Protein AF-A0AAT9HND0-F1 (afdb_monomer_lite)

Foldseek 3Di:
DDDDDDDDDDDDDDDDDDDDDDDDDDDDDDDDDDDPDDDDPPPDPDPPPPPPPPAAADDPVQKDWDWDDWDDDPNDTDIDIDIDRNDPDDHDYDDDDWDFDADPVRHGPDDTDDDDDDDD

InterPro domains:
  IPR025326 Domain of unknown function DUF4232 [PF14016] (58-118)

Structure (mmCIF, N/CA/C/O backbone):
data_AF-A0AA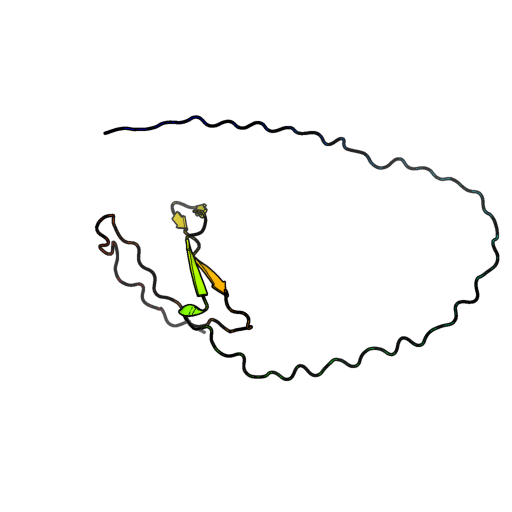T9HND0-F1
#
_entry.id   AF-A0AAT9HND0-F1
#
loop_
_atom_site.group_PDB
_atom_site.id
_atom_site.type_symbol
_atom_site.label_atom_id
_atom_site.label_alt_id
_atom_site.label_comp_id
_atom_site.label_asym_id
_atom_site.label_entity_id
_atom_site.label_seq_id
_atom_site.pdbx_PDB_ins_code
_atom_site.Cartn_x
_atom_site.Cartn_y
_atom_site.Cartn_z
_atom_site.occupancy
_atom_site.B_iso_or_equiv
_atom_site.auth_seq_id
_atom_site.auth_comp_id
_atom_site.auth_asym_id
_atom_site.auth_atom_id
_atom_site.pdbx_PDB_model_num
ATOM 1 N N . MET A 1 1 ? -9.724 -8.895 -31.270 1.00 40.53 1 MET A N 1
ATOM 2 C CA . MET A 1 1 ? -9.952 -7.440 -31.402 1.00 40.53 1 MET A CA 1
ATOM 3 C C . MET A 1 1 ? -11.432 -7.127 -31.230 1.00 40.53 1 MET A C 1
ATOM 5 O O . MET A 1 1 ? -12.218 -7.608 -32.029 1.00 40.53 1 MET A O 1
ATOM 9 N N . ALA A 1 2 ? -11.795 -6.328 -30.225 1.00 39.75 2 ALA A N 1
ATOM 10 C CA . ALA A 1 2 ? -13.035 -5.544 -30.179 1.00 39.75 2 ALA A CA 1
ATOM 11 C C . ALA A 1 2 ? -12.859 -4.453 -29.103 1.00 39.75 2 ALA A C 1
ATOM 13 O O . ALA A 1 2 ? -12.930 -4.734 -27.911 1.00 39.75 2 ALA A O 1
ATOM 14 N N . TYR A 1 3 ? -12.539 -3.226 -29.525 1.00 42.62 3 TYR A N 1
ATOM 15 C CA . TYR A 1 3 ? -12.389 -2.059 -28.649 1.00 42.62 3 TYR A CA 1
ATOM 16 C C . TYR A 1 3 ? -13.770 -1.413 -28.475 1.00 42.62 3 TYR A C 1
ATOM 18 O O . TYR A 1 3 ? -14.298 -0.786 -29.391 1.00 42.62 3 TYR A O 1
ATOM 26 N N . GLY A 1 4 ? -14.393 -1.625 -27.316 1.00 42.38 4 GLY A N 1
ATOM 27 C CA . GLY A 1 4 ? -15.699 -1.065 -26.972 1.00 42.38 4 GLY A CA 1
ATOM 28 C C . GLY A 1 4 ? -15.567 0.298 -26.301 1.00 42.38 4 GLY A C 1
ATOM 29 O O . GLY A 1 4 ? -15.692 0.405 -25.087 1.00 42.38 4 GLY A O 1
ATOM 30 N N . SER A 1 5 ? -15.316 1.341 -27.086 1.00 53.16 5 SER A N 1
ATOM 31 C CA . SER A 1 5 ? -15.260 2.731 -26.623 1.00 53.16 5 SER A CA 1
ATOM 32 C C . SER A 1 5 ? -16.672 3.241 -26.310 1.00 53.16 5 SER A C 1
ATOM 34 O O . SER A 1 5 ? -17.460 3.475 -27.231 1.00 53.16 5 SER A O 1
ATOM 36 N N . ARG A 1 6 ? -17.019 3.451 -25.033 1.00 55.59 6 ARG A N 1
ATOM 37 C CA . ARG A 1 6 ? -18.245 4.177 -24.654 1.00 55.59 6 ARG A CA 1
ATOM 38 C C . ARG A 1 6 ? -17.916 5.407 -23.814 1.00 55.59 6 ARG A C 1
ATOM 40 O O . ARG A 1 6 ? -17.021 5.406 -22.980 1.00 55.59 6 ARG A O 1
ATOM 47 N N . ARG A 1 7 ? -18.590 6.483 -24.207 1.00 52.09 7 ARG A N 1
ATOM 48 C CA . ARG A 1 7 ? -18.189 7.886 -24.125 1.00 52.09 7 ARG A CA 1
ATOM 49 C C . ARG A 1 7 ? -18.315 8.454 -22.711 1.00 52.09 7 ARG A C 1
ATOM 51 O O . ARG A 1 7 ? -19.247 8.132 -21.984 1.00 52.09 7 ARG A O 1
ATOM 58 N N . VAL A 1 8 ? -17.379 9.345 -22.396 1.00 45.44 8 VAL A N 1
ATOM 59 C CA . VAL A 1 8 ? -17.370 10.249 -21.242 1.00 45.44 8 VAL A CA 1
ATOM 60 C C . VAL A 1 8 ? -18.590 11.170 -21.312 1.00 45.44 8 VAL A C 1
ATOM 62 O O . VAL A 1 8 ? -18.803 11.830 -22.326 1.00 45.44 8 VAL A O 1
ATOM 65 N N . GLY A 1 9 ? -19.372 11.228 -20.235 1.00 46.03 9 GLY A N 1
ATOM 66 C CA . GLY A 1 9 ? -20.376 12.263 -20.002 1.00 46.03 9 GLY A CA 1
ATOM 67 C C . GLY A 1 9 ? -20.064 12.944 -18.676 1.00 46.03 9 GLY A C 1
ATOM 68 O O . GLY A 1 9 ? -20.208 12.327 -17.627 1.00 46.03 9 GLY A O 1
ATOM 69 N N . ALA A 1 10 ? -19.588 14.186 -18.727 1.00 48.38 10 ALA A N 1
ATOM 70 C CA . ALA A 1 10 ? -19.357 15.0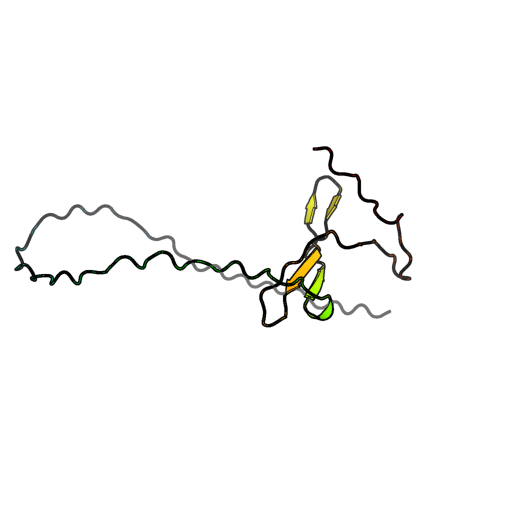22 -17.556 1.00 48.38 10 ALA A CA 1
ATOM 71 C C . ALA A 1 10 ? -20.369 16.170 -17.581 1.00 48.38 10 ALA A C 1
ATOM 73 O O . ALA A 1 10 ? -20.238 17.106 -18.365 1.00 48.38 10 ALA A O 1
ATOM 74 N N . THR A 1 11 ? -21.392 16.087 -16.738 1.00 49.16 11 THR A N 1
ATOM 75 C CA . THR A 1 11 ? -22.276 17.212 -16.418 1.00 49.16 11 THR A CA 1
ATOM 76 C C . THR A 1 11 ? -21.864 17.755 -15.059 1.00 49.16 11 THR A C 1
ATOM 78 O O . THR A 1 11 ? -22.087 17.106 -14.040 1.00 49.16 11 THR A O 1
ATOM 81 N N . VAL A 1 12 ? -21.239 18.931 -15.050 1.00 50.78 12 VAL A N 1
ATOM 82 C CA . VAL A 1 12 ? -20.931 19.687 -13.833 1.00 50.78 12 VAL A CA 1
ATOM 83 C C . VAL A 1 12 ? -21.937 20.830 -13.740 1.00 50.78 12 VAL A C 1
ATOM 85 O O . VAL A 1 12 ? -21.979 21.691 -14.614 1.00 50.78 12 VAL A O 1
ATOM 88 N N . VAL A 1 13 ? -22.760 20.821 -12.693 1.00 54.50 13 VAL A N 1
ATOM 89 C CA . VAL A 1 13 ? -23.657 21.925 -12.332 1.00 54.50 13 VAL A CA 1
ATOM 90 C C . VAL A 1 13 ? -23.018 22.645 -11.149 1.00 54.50 13 VAL A C 1
ATOM 92 O O . VAL A 1 13 ? -22.917 22.077 -10.066 1.00 54.50 13 VAL A O 1
ATOM 95 N N . PHE A 1 14 ? -22.569 23.882 -11.355 1.00 45.38 14 PHE A N 1
ATOM 96 C CA . PHE A 1 14 ? -22.171 24.779 -10.271 1.00 45.38 14 PHE A CA 1
ATOM 97 C C . PHE A 1 14 ? -23.349 25.701 -9.940 1.00 45.38 14 PHE A C 1
ATOM 99 O O . PHE A 1 14 ? -23.669 26.603 -10.710 1.00 45.38 14 PHE A O 1
ATOM 106 N N . LEU A 1 15 ? -23.983 25.478 -8.787 1.00 57.47 15 LEU A N 1
ATOM 107 C CA . LEU A 1 15 ? -24.866 26.444 -8.134 1.00 57.47 15 LEU A CA 1
ATOM 108 C C . LEU A 1 15 ? -24.299 26.729 -6.740 1.00 57.47 15 LEU A C 1
ATOM 110 O O . LEU A 1 15 ? -24.273 25.846 -5.889 1.00 57.47 15 LEU A O 1
ATOM 114 N N . GLY A 1 16 ? -23.848 27.959 -6.508 1.00 46.66 16 GLY A N 1
ATOM 115 C CA . GLY A 1 16 ? -23.378 28.398 -5.198 1.00 46.66 16 GLY A CA 1
ATOM 116 C C . GLY A 1 16 ? -23.130 29.899 -5.184 1.00 46.66 16 GLY A C 1
ATOM 117 O O . GLY A 1 16 ? -22.067 30.356 -5.590 1.00 46.66 16 GLY A O 1
ATOM 118 N N . ALA A 1 17 ? -24.140 30.657 -4.756 1.00 56.00 17 ALA A N 1
ATOM 119 C CA . ALA A 1 17 ? -24.063 32.096 -4.544 1.00 56.00 17 ALA A CA 1
ATOM 120 C C . ALA A 1 17 ? -23.205 32.409 -3.306 1.00 56.00 17 ALA A C 1
ATOM 122 O O . ALA A 1 17 ? -23.403 31.824 -2.242 1.00 56.00 17 ALA A O 1
ATOM 123 N N . LEU A 1 18 ? -22.266 33.345 -3.447 1.00 49.62 18 LEU A N 1
ATOM 124 C CA . LEU A 1 18 ? -21.505 33.921 -2.340 1.00 49.62 18 LEU A CA 1
ATOM 125 C C . LEU A 1 18 ? -22.389 34.956 -1.628 1.00 49.62 18 LEU A C 1
ATOM 127 O O . LEU A 1 18 ? -22.813 35.934 -2.241 1.00 49.62 18 LEU A O 1
ATOM 131 N N . VAL A 1 19 ? -22.661 34.743 -0.341 1.00 66.56 19 VAL A N 1
ATOM 132 C CA . VAL A 1 19 ? -23.305 35.718 0.551 1.00 66.56 19 VAL A CA 1
ATOM 133 C C . VAL A 1 19 ? -22.516 35.802 1.857 1.00 66.56 19 VAL A C 1
ATOM 135 O O . VAL A 1 19 ? -22.022 34.775 2.321 1.00 66.56 19 VAL A O 1
ATOM 138 N N . SER A 1 20 ? -22.461 37.013 2.432 1.00 46.44 20 SER A N 1
ATOM 139 C CA . SER A 1 20 ? -21.989 37.411 3.781 1.00 46.44 20 SER A CA 1
ATOM 140 C C . SER A 1 20 ? -20.784 38.370 3.719 1.00 46.44 20 SER A C 1
ATOM 142 O O . SER A 1 20 ? -19.849 38.114 2.972 1.00 46.44 20 SER A O 1
ATOM 144 N N . CYS A 1 21 ? -20.717 39.501 4.432 1.00 49.59 21 CYS A N 1
ATOM 145 C CA . CYS A 1 21 ? -21.565 40.087 5.477 1.00 49.59 21 CYS A CA 1
ATOM 146 C C . CYS A 1 21 ? -21.608 41.622 5.327 1.00 49.59 21 CYS A C 1
ATOM 148 O O . CYS A 1 21 ? -20.599 42.261 5.037 1.00 49.59 21 CYS A O 1
ATOM 150 N N . GLY A 1 22 ? -22.787 42.215 5.538 1.00 43.31 22 GLY A N 1
ATOM 151 C CA . GLY A 1 22 ? -22.961 43.659 5.684 1.00 43.31 22 GLY A CA 1
ATOM 152 C C . GLY A 1 22 ? -22.847 44.074 7.151 1.00 43.31 22 GLY A C 1
ATOM 153 O O . GLY A 1 22 ? -23.419 43.430 8.029 1.00 43.31 22 GLY A O 1
ATOM 154 N N . THR A 1 23 ? -22.106 45.149 7.409 1.00 55.44 23 THR A N 1
ATOM 155 C CA . THR A 1 23 ? -22.001 45.830 8.704 1.00 55.44 23 THR A CA 1
ATOM 156 C C . THR A 1 23 ? -23.311 46.536 9.049 1.00 55.44 23 THR A C 1
ATOM 158 O O . THR A 1 23 ? -23.716 47.457 8.342 1.00 55.44 23 THR A O 1
ATOM 161 N N . GLY A 1 24 ? -23.945 46.141 10.151 1.00 45.69 24 GLY A N 1
ATOM 162 C CA . GLY A 1 24 ? -25.107 46.824 10.715 1.00 45.69 24 GLY A CA 1
ATOM 163 C C . GLY A 1 24 ? -24.909 47.071 12.204 1.00 45.69 24 GLY A C 1
ATOM 164 O O . GLY A 1 24 ? -25.150 46.184 13.016 1.00 45.69 24 GLY A O 1
ATOM 165 N N . SER A 1 25 ? -24.457 48.274 12.554 1.00 53.25 25 SER A N 1
ATOM 166 C CA . SER A 1 25 ? -24.486 48.790 13.923 1.00 53.25 25 SER A CA 1
ATOM 167 C C . SER A 1 25 ? -25.925 49.174 14.267 1.00 53.25 25 SER A C 1
ATOM 169 O O . SER A 1 25 ? -26.476 50.088 13.657 1.00 53.25 25 SER A O 1
ATOM 171 N N . GLY A 1 26 ? -26.532 48.483 15.232 1.00 43.19 26 GLY A N 1
ATOM 172 C CA . GLY A 1 26 ? -27.872 48.777 15.737 1.00 43.19 26 GLY A CA 1
ATOM 173 C C . GLY A 1 26 ? -27.887 48.764 17.261 1.00 43.19 26 GLY A C 1
ATOM 174 O O . GLY A 1 26 ? -27.798 47.710 17.882 1.00 43.19 26 GLY A O 1
ATOM 175 N N . THR A 1 27 ? -27.984 49.954 17.847 1.00 43.81 27 THR A N 1
ATOM 176 C CA . THR A 1 27 ? -28.218 50.204 19.274 1.00 43.81 27 THR A CA 1
ATOM 177 C C . THR A 1 27 ? -29.719 50.182 19.554 1.00 43.81 27 THR A C 1
ATOM 179 O O . THR A 1 27 ? -30.444 50.909 18.885 1.00 43.81 27 THR A O 1
ATOM 182 N N . ALA A 1 28 ? -30.167 49.424 20.559 1.00 43.16 28 ALA A N 1
ATOM 183 C CA . ALA A 1 28 ? -31.216 49.784 21.531 1.00 43.16 28 ALA A CA 1
ATOM 184 C C . ALA A 1 28 ? -31.631 48.534 22.321 1.00 43.16 28 ALA A C 1
ATOM 186 O O . ALA A 1 28 ? -31.846 47.467 21.754 1.00 43.16 28 ALA A O 1
ATOM 187 N N . GLY A 1 29 ? -31.679 48.678 23.644 1.00 40.91 29 GLY A N 1
ATOM 188 C CA . GLY A 1 29 ? -31.775 47.567 24.579 1.00 40.91 29 GLY A CA 1
ATOM 189 C C . GLY A 1 29 ? -33.179 47.094 24.933 1.00 40.91 29 GLY A C 1
ATOM 190 O O . GLY A 1 29 ? -34.187 47.627 24.486 1.00 40.91 29 GLY A O 1
ATOM 191 N N . ALA A 1 30 ? -33.198 46.099 25.813 1.00 48.19 30 ALA A N 1
ATOM 192 C CA . ALA A 1 30 ? -34.307 45.770 26.693 1.00 48.19 30 ALA A CA 1
ATOM 193 C C . ALA A 1 30 ? -33.752 44.919 27.843 1.00 48.19 30 ALA A C 1
ATOM 195 O O . ALA A 1 30 ? -33.142 43.874 27.619 1.00 48.19 30 ALA A O 1
ATOM 196 N N . THR A 1 31 ? -33.931 45.391 29.073 1.00 48.47 31 THR A N 1
ATOM 197 C CA . THR A 1 31 ? -33.637 44.655 30.305 1.00 48.47 31 THR A CA 1
ATOM 198 C C . THR A 1 31 ? -34.633 43.500 30.431 1.00 48.47 31 THR A C 1
ATOM 200 O O . THR A 1 31 ? -35.836 43.740 30.506 1.00 48.47 31 THR A O 1
ATOM 203 N N . ALA A 1 32 ? -34.145 42.259 30.452 1.00 54.41 32 ALA A N 1
ATOM 204 C CA . ALA A 1 32 ? -34.938 41.058 30.718 1.00 54.41 32 ALA A CA 1
ATOM 205 C C . ALA A 1 32 ? -34.440 40.389 32.015 1.00 54.41 32 ALA A C 1
ATOM 207 O O . ALA A 1 32 ? -33.236 40.429 32.279 1.00 54.41 32 A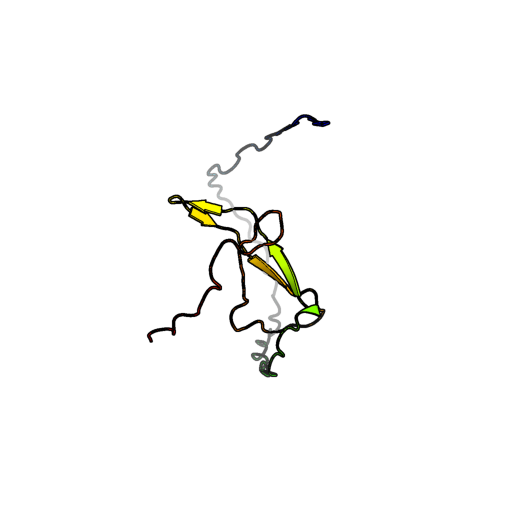LA A O 1
ATOM 208 N N . PRO A 1 33 ? -35.333 39.819 32.846 1.00 48.06 33 PRO A N 1
ATOM 209 C CA . PRO A 1 33 ? -34.975 39.299 34.161 1.00 48.06 33 PRO A CA 1
ATOM 210 C C . PRO A 1 33 ? -34.092 38.049 34.070 1.00 48.06 33 PRO A C 1
ATOM 212 O O . PRO A 1 33 ? -34.262 37.190 33.206 1.00 48.06 33 PRO A O 1
ATOM 215 N N . GLU A 1 34 ? -33.141 37.985 34.996 1.00 49.97 34 GLU A N 1
ATOM 216 C CA . GLU A 1 34 ? -32.065 37.006 35.094 1.00 49.97 34 GLU A CA 1
ATOM 217 C C . GLU A 1 34 ? -32.605 35.608 35.474 1.00 49.97 34 GLU A C 1
ATOM 219 O O . GLU A 1 34 ? -33.256 35.459 36.513 1.00 49.97 34 GLU A O 1
ATOM 224 N N . PRO A 1 35 ? -32.365 34.551 34.675 1.00 51.06 35 PRO A N 1
ATOM 225 C CA . PRO A 1 35 ? -32.669 33.192 35.095 1.00 51.06 35 PRO A CA 1
ATOM 226 C C . PRO A 1 35 ? -31.606 32.725 36.097 1.00 51.06 35 PRO A C 1
ATOM 228 O O . PRO A 1 35 ? -30.421 32.659 35.776 1.00 51.06 35 PRO A O 1
ATOM 231 N N . SER A 1 36 ? -32.024 32.355 37.312 1.00 52.00 36 SER A N 1
ATOM 232 C CA . SER A 1 36 ? -31.153 31.673 38.276 1.00 52.00 36 SER A CA 1
ATOM 233 C C . SER A 1 36 ? -30.690 30.329 37.706 1.00 52.00 36 SER A C 1
ATOM 235 O O . SER A 1 36 ? -31.413 29.330 37.750 1.00 52.00 36 SER A O 1
ATOM 237 N N . ALA A 1 37 ? -29.476 30.301 37.160 1.00 56.44 37 ALA A N 1
ATOM 238 C CA . ALA A 1 37 ? -28.807 29.077 36.757 1.00 56.44 37 ALA A CA 1
ATOM 239 C C . ALA A 1 37 ? -28.420 28.291 38.017 1.00 56.44 37 ALA A C 1
ATOM 241 O O . ALA A 1 37 ? -27.576 28.719 38.801 1.00 56.44 37 ALA A O 1
ATOM 242 N N . ARG A 1 38 ? -29.040 27.125 38.229 1.00 57.16 38 ARG A N 1
ATOM 243 C CA . ARG A 1 38 ? -28.502 26.142 39.174 1.00 57.16 38 ARG A CA 1
ATOM 244 C C . ARG A 1 38 ? -27.219 25.593 38.571 1.00 57.16 38 ARG A C 1
ATOM 246 O O . ARG A 1 38 ? -27.265 24.900 37.557 1.00 57.16 38 ARG A O 1
ATOM 253 N N . THR A 1 39 ? -26.093 25.896 39.198 1.00 49.25 39 THR A N 1
ATOM 254 C CA . THR A 1 39 ? -24.808 25.274 38.898 1.00 49.25 39 THR A CA 1
ATOM 255 C C . THR A 1 39 ? -24.916 23.790 39.240 1.00 49.25 39 THR A C 1
ATOM 257 O O . THR A 1 39 ? -24.863 23.406 40.406 1.00 49.25 39 THR A O 1
ATOM 260 N N . ALA A 1 40 ? -25.143 22.946 38.235 1.00 62.41 40 ALA A N 1
ATOM 261 C CA . ALA A 1 40 ? -24.828 21.535 38.371 1.00 62.41 40 ALA A CA 1
ATOM 262 C C . ALA A 1 40 ? -23.302 21.445 38.432 1.00 62.41 40 ALA A C 1
ATOM 264 O O . ALA A 1 40 ? -22.621 21.890 37.507 1.00 62.41 40 ALA A O 1
ATOM 265 N N . ASP A 1 41 ? -22.783 20.927 39.543 1.00 53.72 41 ASP A N 1
ATOM 266 C CA . ASP A 1 41 ? -21.377 20.579 39.693 1.00 53.72 41 ASP A CA 1
ATOM 267 C C . ASP A 1 41 ? -21.063 19.482 38.669 1.00 53.72 41 ASP A C 1
ATOM 269 O O . ASP A 1 41 ? -21.320 18.295 38.874 1.00 53.72 41 ASP A O 1
ATOM 273 N N . ALA A 1 42 ? -20.613 19.901 37.488 1.00 61.53 42 ALA A N 1
ATOM 274 C CA . ALA A 1 42 ? -20.060 19.011 36.489 1.00 61.53 42 ALA A CA 1
ATOM 275 C C . ALA A 1 42 ? -18.680 18.602 36.998 1.00 61.53 42 ALA A C 1
ATOM 277 O O . ALA A 1 42 ? -17.666 19.188 36.622 1.00 61.53 42 ALA A O 1
ATOM 278 N N . GLY A 1 43 ? -18.662 17.624 37.906 1.00 59.22 43 GLY A N 1
ATOM 279 C CA . GLY A 1 43 ? -17.433 17.000 38.356 1.00 59.22 43 GLY A CA 1
ATOM 280 C C . GLY A 1 43 ? -16.614 16.596 37.135 1.00 59.22 43 GLY A C 1
ATOM 281 O O . GLY A 1 43 ? -17.082 15.836 36.285 1.00 59.22 43 GLY A O 1
ATOM 282 N N . THR A 1 44 ? -15.410 17.152 37.022 1.00 70.56 44 THR A N 1
ATOM 283 C CA . THR A 1 44 ? -14.454 16.800 35.974 1.00 70.56 44 THR A CA 1
ATOM 284 C C . THR A 1 44 ? -14.308 15.278 35.952 1.00 70.56 44 THR A C 1
ATOM 286 O O . THR A 1 44 ? -13.907 14.712 36.974 1.00 70.56 44 THR A O 1
ATOM 289 N N . PRO A 1 45 ? -14.617 14.588 34.835 1.00 65.44 45 PRO A N 1
ATOM 290 C CA . PRO A 1 45 ? -14.359 13.163 34.737 1.00 65.44 45 PRO A CA 1
ATOM 291 C C . PRO A 1 45 ? -12.873 12.950 35.008 1.00 65.44 45 PRO A C 1
ATOM 293 O O . PRO A 1 45 ? -12.025 13.520 34.317 1.00 65.44 45 PRO A O 1
ATOM 296 N N . ALA A 1 46 ? -12.552 12.170 36.040 1.00 71.75 46 ALA A N 1
ATOM 297 C CA . ALA A 1 46 ? -11.178 11.759 36.269 1.00 71.75 46 ALA A CA 1
ATOM 298 C C . ALA A 1 46 ? -10.654 11.127 34.969 1.00 71.75 46 ALA A C 1
ATOM 300 O O . ALA A 1 46 ? -11.398 10.371 34.331 1.00 71.75 46 ALA A O 1
ATOM 301 N N . PRO A 1 47 ? -9.412 11.423 34.543 1.00 65.94 47 PRO A N 1
ATOM 302 C CA . PRO A 1 47 ? -8.858 10.806 33.352 1.00 65.94 47 PRO A CA 1
ATOM 303 C C . PRO A 1 47 ? -8.914 9.291 33.540 1.00 65.94 47 PRO A C 1
ATOM 305 O O . PRO A 1 47 ? -8.276 8.735 34.438 1.00 65.94 47 PRO A O 1
ATOM 308 N N . GLY A 1 48 ? -9.734 8.632 32.719 1.00 68.56 48 GLY A N 1
ATOM 309 C CA . GLY A 1 48 ? -9.820 7.184 32.704 1.00 68.56 48 GLY A CA 1
ATOM 310 C C . GLY A 1 48 ? -8.422 6.639 32.459 1.00 68.56 48 GLY A C 1
ATOM 311 O O . GLY A 1 48 ? -7.783 6.978 31.462 1.00 68.56 48 GLY A O 1
ATOM 312 N N . ARG A 1 49 ? -7.916 5.830 33.392 1.00 65.56 49 ARG A N 1
ATOM 313 C CA . ARG A 1 49 ? -6.648 5.130 33.210 1.00 65.56 49 ARG A CA 1
ATOM 314 C C . ARG A 1 49 ? -6.820 4.204 32.010 1.00 65.56 49 ARG A C 1
ATOM 316 O O . ARG A 1 49 ? -7.466 3.167 32.128 1.00 65.56 49 ARG A O 1
ATOM 323 N N . LEU A 1 50 ? -6.255 4.585 30.864 1.00 65.44 50 LEU A N 1
ATOM 324 C CA . LEU A 1 50 ? -6.114 3.690 29.724 1.00 65.44 50 LEU A CA 1
ATOM 325 C C . LEU A 1 50 ? -5.204 2.552 30.180 1.00 65.44 50 LEU A C 1
ATOM 327 O O . LEU A 1 50 ? -3.999 2.726 30.354 1.00 65.44 50 LEU A O 1
ATOM 331 N N . THR A 1 51 ? -5.791 1.397 30.464 1.00 60.97 51 THR A N 1
ATOM 332 C CA . THR A 1 51 ? -5.022 0.169 30.601 1.00 60.97 51 THR A CA 1
ATOM 333 C C . THR A 1 51 ? -4.480 -0.150 29.216 1.00 60.97 51 THR A C 1
ATOM 335 O O . THR A 1 51 ? -5.247 -0.570 28.347 1.00 60.97 51 THR A O 1
ATOM 338 N N . ASP A 1 52 ? -3.187 0.093 29.004 1.00 62.25 52 ASP A N 1
ATOM 339 C CA . ASP A 1 52 ? -2.462 -0.308 27.798 1.00 62.25 52 ASP A CA 1
ATOM 340 C C . ASP A 1 52 ? -2.372 -1.838 27.782 1.00 62.25 52 ASP A C 1
ATOM 342 O O . ASP A 1 52 ? -1.390 -2.455 28.189 1.00 62.25 52 ASP A O 1
ATOM 346 N N . SER A 1 53 ? -3.484 -2.480 27.429 1.00 66.38 53 SER A N 1
ATOM 347 C CA . SER A 1 53 ? -3.463 -3.891 27.083 1.00 66.38 53 SER A CA 1
ATOM 348 C C . SER A 1 53 ? -2.683 -3.994 25.778 1.00 66.38 53 SER A C 1
ATOM 350 O O . SER A 1 53 ? -3.055 -3.307 24.823 1.00 66.38 53 SER A O 1
ATOM 352 N N . PRO A 1 54 ? -1.626 -4.823 25.705 1.00 73.06 54 PRO A N 1
ATOM 353 C CA . PRO A 1 54 ? -0.793 -4.907 24.517 1.00 73.06 54 PRO A CA 1
ATOM 354 C C . PRO A 1 54 ? -1.667 -5.238 23.306 1.00 73.06 54 PRO A C 1
ATOM 356 O O . PRO A 1 54 ? -2.245 -6.324 23.204 1.00 73.06 54 PRO A O 1
ATOM 359 N N . VAL A 1 55 ? -1.791 -4.272 22.393 1.00 85.50 55 VAL A N 1
ATOM 360 C CA . VAL A 1 55 ? -2.602 -4.421 21.187 1.00 85.50 55 VAL A CA 1
ATOM 361 C C . VAL A 1 55 ? -1.960 -5.498 20.317 1.00 85.50 55 VAL A C 1
ATOM 363 O O . VAL A 1 55 ? -0.812 -5.383 19.887 1.00 85.50 55 VAL A O 1
ATOM 366 N N . SER A 1 56 ? -2.705 -6.575 20.064 1.00 92.50 56 SER A N 1
ATOM 367 C CA . SER A 1 56 ? -2.231 -7.681 19.229 1.00 92.50 56 SER A CA 1
ATOM 368 C C . SER A 1 56 ? -1.880 -7.212 17.811 1.00 92.50 56 SER A C 1
ATOM 370 O O . SER A 1 56 ? -2.482 -6.274 17.284 1.00 92.50 56 SER A O 1
ATOM 372 N N . ARG A 1 57 ? -0.941 -7.899 17.152 1.00 94.19 57 ARG A N 1
ATOM 373 C CA . ARG A 1 57 ? -0.624 -7.610 15.748 1.00 94.19 57 ARG A CA 1
ATOM 374 C C . ARG A 1 57 ? -1.797 -7.947 14.823 1.00 94.19 57 ARG A C 1
ATOM 376 O O . ARG A 1 57 ? -2.505 -8.927 15.065 1.00 94.19 57 ARG A O 1
ATOM 383 N N . CYS A 1 58 ? -1.940 -7.201 13.734 1.00 95.31 58 CYS A N 1
ATOM 384 C CA . CYS A 1 58 ? -2.858 -7.571 12.661 1.00 95.31 58 CYS A CA 1
ATOM 385 C C . CYS A 1 58 ? -2.363 -8.847 11.965 1.00 95.31 58 CYS A C 1
ATOM 387 O O . CYS A 1 58 ? -1.177 -8.970 11.635 1.00 95.31 58 CYS A O 1
ATOM 389 N N . ARG A 1 59 ? -3.257 -9.811 11.740 1.00 93.31 59 ARG A N 1
ATOM 390 C CA . ARG A 1 59 ? -2.995 -10.962 10.862 1.00 93.31 59 ARG A CA 1
ATOM 391 C C . ARG A 1 59 ? -3.287 -10.581 9.413 1.00 93.31 59 ARG A C 1
ATOM 393 O O . ARG A 1 59 ? -4.120 -9.726 9.151 1.00 93.31 59 ARG A O 1
ATOM 400 N N . THR A 1 60 ? -2.665 -11.265 8.454 1.00 93.62 60 THR A N 1
ATOM 401 C CA . THR A 1 60 ? -2.906 -10.997 7.025 1.00 93.62 60 THR A CA 1
ATOM 402 C C . THR A 1 60 ? -4.378 -11.162 6.640 1.00 93.62 60 THR A C 1
ATOM 404 O O . THR A 1 60 ? -4.886 -10.372 5.863 1.00 93.62 60 THR A O 1
ATOM 407 N N . ALA A 1 61 ? -5.087 -12.129 7.234 1.00 95.56 61 ALA A N 1
ATOM 408 C CA . ALA A 1 61 ? -6.521 -12.338 7.000 1.00 95.56 61 ALA A CA 1
ATOM 409 C C . ALA A 1 61 ? -7.421 -11.214 7.558 1.00 95.56 61 ALA A C 1
ATOM 411 O O . ALA A 1 61 ? -8.601 -11.157 7.239 1.00 95.56 61 ALA A O 1
ATOM 412 N N . GLU A 1 62 ? -6.876 -10.338 8.403 1.00 96.81 62 GLU A N 1
ATOM 413 C CA . GLU A 1 62 ? -7.570 -9.187 8.996 1.00 96.81 62 GLU A CA 1
ATOM 414 C C . GLU A 1 62 ? -7.314 -7.899 8.199 1.00 96.81 62 GLU A C 1
ATOM 416 O O . GLU A 1 62 ? -7.834 -6.840 8.550 1.00 96.81 62 GLU A O 1
ATOM 421 N N . LEU A 1 63 ? -6.502 -7.981 7.140 1.00 96.62 63 LEU A N 1
ATOM 422 C CA . LEU A 1 63 ? -6.106 -6.859 6.304 1.00 96.62 63 LEU A CA 1
ATOM 423 C C . LEU A 1 63 ? -6.515 -7.104 4.855 1.00 96.62 63 LEU A C 1
ATOM 425 O O . LEU A 1 63 ? -6.263 -8.168 4.292 1.00 96.62 63 LEU A O 1
ATOM 429 N N . THR A 1 64 ? -7.056 -6.076 4.215 1.00 96.94 64 THR A N 1
ATOM 430 C CA . THR A 1 64 ? -7.127 -6.016 2.751 1.00 96.94 64 THR A CA 1
ATOM 431 C C . THR A 1 64 ? -6.047 -5.083 2.226 1.00 96.94 64 THR A C 1
ATOM 433 O O . THR A 1 64 ? -5.790 -4.036 2.824 1.00 96.94 64 THR A O 1
ATOM 436 N N . ALA A 1 65 ? -5.436 -5.447 1.099 1.00 95.19 65 ALA A N 1
ATOM 437 C CA . ALA A 1 65 ? -4.446 -4.630 0.410 1.00 95.19 65 ALA A CA 1
ATOM 438 C C . ALA A 1 65 ? -4.990 -4.161 -0.941 1.00 95.19 65 ALA A C 1
ATOM 440 O O . ALA A 1 65 ? -5.557 -4.951 -1.695 1.00 95.19 65 ALA A O 1
ATOM 441 N N . ALA A 1 66 ? -4.790 -2.885 -1.251 1.00 95.62 66 ALA A N 1
ATOM 442 C CA . ALA A 1 66 ? -5.131 -2.302 -2.540 1.00 95.62 66 ALA A CA 1
ATOM 443 C C . ALA A 1 66 ? -4.016 -1.371 -3.022 1.00 95.62 66 ALA A C 1
ATOM 445 O O . ALA A 1 66 ? -3.289 -0.778 -2.223 1.00 95.62 66 ALA A O 1
ATOM 446 N N . VAL A 1 67 ? -3.907 -1.218 -4.341 1.00 94.06 67 VAL A N 1
ATOM 447 C CA . VAL A 1 67 ? -3.062 -0.187 -4.946 1.00 94.06 67 VAL A CA 1
ATOM 448 C C . VAL A 1 67 ? -3.904 1.072 -5.131 1.00 94.06 67 VAL A C 1
ATOM 450 O O . VAL A 1 67 ? -4.966 1.038 -5.752 1.00 94.06 67 VAL A O 1
ATOM 453 N N . GLY A 1 68 ? -3.449 2.173 -4.542 1.00 93.88 68 GLY A N 1
ATOM 454 C CA . GLY A 1 68 ? -4.090 3.477 -4.632 1.00 93.88 68 GLY A CA 1
ATOM 455 C C . GLY A 1 68 ? -3.942 4.117 -6.011 1.00 93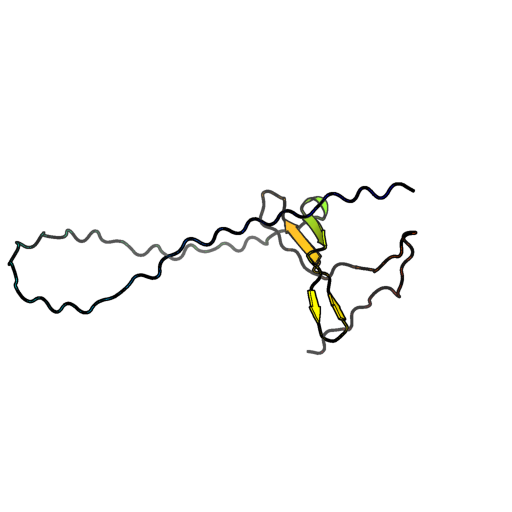.88 68 GLY A C 1
ATOM 456 O O . GLY A 1 68 ? -3.311 3.579 -6.923 1.00 93.88 68 GLY A O 1
ATOM 457 N N . ARG A 1 69 ? -4.522 5.311 -6.164 1.00 94.00 69 ARG A N 1
ATOM 458 C CA . ARG A 1 69 ? -4.348 6.099 -7.390 1.00 94.00 69 ARG A CA 1
ATOM 459 C C . ARG A 1 69 ? -2.872 6.447 -7.563 1.00 94.00 69 ARG A C 1
ATOM 461 O O . ARG A 1 69 ? -2.209 6.795 -6.592 1.00 94.00 69 ARG A O 1
ATOM 468 N N . MET A 1 70 ? -2.393 6.363 -8.799 1.00 91.19 70 MET A N 1
ATOM 469 C CA . MET A 1 70 ? -1.044 6.789 -9.150 1.00 91.19 70 MET A CA 1
ATOM 470 C C . MET A 1 70 ? -0.847 8.261 -8.773 1.00 91.19 70 MET A C 1
ATOM 472 O O . MET A 1 70 ? -1.683 9.098 -9.112 1.00 91.19 70 MET A O 1
ATOM 476 N N . ASP A 1 71 ? 0.276 8.549 -8.127 1.00 89.25 71 ASP A N 1
ATOM 477 C CA . ASP A 1 71 ? 0.710 9.888 -7.743 1.00 89.25 71 ASP A CA 1
ATOM 478 C C . ASP A 1 71 ? 2.055 10.194 -8.432 1.00 89.25 71 ASP A C 1
ATOM 480 O O . ASP A 1 71 ? 3.114 9.759 -7.973 1.00 89.25 71 ASP A O 1
ATOM 484 N N . PRO A 1 72 ? 2.045 10.789 -9.637 1.00 87.50 72 PRO A N 1
ATOM 485 C CA . PRO A 1 72 ? 3.263 11.040 -10.399 1.00 87.50 72 PRO A CA 1
ATOM 486 C C . PRO A 1 72 ? 3.919 12.380 -10.026 1.00 87.50 72 PRO A C 1
ATOM 488 O O . PRO A 1 72 ? 3.252 13.399 -9.885 1.00 87.50 72 PRO A O 1
ATOM 491 N N . GLY A 1 73 ? 5.254 12.417 -10.001 1.00 90.56 73 GLY A N 1
ATOM 492 C CA . GLY A 1 73 ? 6.018 13.650 -9.786 1.00 90.56 73 GLY A CA 1
ATOM 493 C C . GLY A 1 73 ? 7.512 13.459 -10.044 1.00 90.56 73 GLY A C 1
ATOM 494 O O . GLY A 1 73 ? 8.023 12.357 -9.894 1.00 90.56 73 GLY A O 1
ATOM 495 N N . ALA A 1 74 ? 8.220 14.509 -10.478 1.00 92.00 74 ALA A N 1
ATOM 496 C CA . ALA A 1 74 ? 9.678 14.495 -10.702 1.00 92.00 74 ALA A CA 1
ATOM 497 C C . ALA A 1 74 ? 10.202 13.296 -11.535 1.00 92.00 74 ALA A C 1
ATOM 499 O O . ALA A 1 74 ? 11.220 12.686 -11.214 1.00 92.00 74 ALA A O 1
ATOM 500 N N . GLY A 1 75 ? 9.473 12.917 -12.592 1.00 91.81 75 GLY A N 1
ATOM 501 C CA . GLY A 1 75 ? 9.822 11.767 -13.439 1.00 91.81 75 GLY A CA 1
ATOM 502 C C . GLY A 1 75 ? 9.529 10.396 -12.817 1.00 91.81 75 GLY A C 1
ATOM 503 O O . GLY A 1 75 ? 9.708 9.381 -13.482 1.00 91.81 75 GLY A O 1
ATOM 504 N N . GLN A 1 76 ? 9.024 10.356 -11.586 1.00 90.62 76 GLN A N 1
ATOM 505 C CA . GLN A 1 76 ? 8.629 9.140 -10.889 1.00 90.62 76 GLN A CA 1
ATOM 506 C C . GLN A 1 76 ? 7.152 8.801 -11.123 1.00 90.62 76 GLN A C 1
ATOM 508 O O . GLN A 1 76 ? 6.338 9.611 -11.594 1.00 90.62 76 GLN A O 1
ATOM 513 N N . ARG A 1 77 ? 6.818 7.548 -10.824 1.00 89.44 77 ARG A N 1
ATOM 514 C CA . ARG A 1 77 ? 5.456 7.016 -10.783 1.00 89.44 77 ARG A CA 1
ATOM 515 C C . ARG A 1 77 ? 5.286 6.358 -9.425 1.00 89.44 77 ARG A C 1
ATOM 517 O O . ARG A 1 77 ? 5.864 5.298 -9.190 1.00 89.44 77 ARG A O 1
ATOM 524 N N . ASN A 1 78 ? 4.520 6.976 -8.537 1.00 89.44 78 ASN A N 1
ATOM 525 C CA . ASN A 1 78 ? 4.304 6.432 -7.208 1.00 89.44 78 ASN A CA 1
ATOM 526 C C . ASN A 1 78 ? 2.931 5.768 -7.160 1.00 89.44 78 ASN A C 1
ATOM 528 O O . ASN A 1 78 ? 1.941 6.305 -7.652 1.00 89.44 78 ASN A O 1
ATOM 532 N N . PHE A 1 79 ? 2.880 4.580 -6.570 1.00 91.06 79 PHE A N 1
ATOM 533 C CA . PHE A 1 79 ? 1.648 3.837 -6.351 1.00 91.06 79 PHE A CA 1
ATOM 534 C C . PHE A 1 79 ? 1.496 3.618 -4.847 1.00 91.06 79 PHE A C 1
ATOM 536 O O . PHE A 1 79 ? 2.284 2.866 -4.266 1.00 91.06 79 PHE A O 1
ATOM 543 N N . PRO A 1 80 ? 0.527 4.277 -4.191 1.00 92.25 80 PRO A N 1
ATOM 544 C CA . PRO A 1 80 ? 0.264 4.044 -2.783 1.00 92.25 80 PRO A CA 1
ATOM 545 C C . PRO A 1 80 ? -0.149 2.591 -2.559 1.00 92.25 80 PRO A C 1
ATOM 547 O O . PRO A 1 80 ? -0.965 2.054 -3.307 1.00 92.25 80 PRO A O 1
ATOM 550 N N . VAL A 1 81 ? 0.364 1.967 -1.504 1.00 92.31 81 VAL A N 1
ATOM 551 C CA . VAL A 1 81 ? -0.162 0.691 -1.012 1.00 92.31 81 VAL A CA 1
ATOM 552 C C . VAL A 1 81 ? -1.085 1.003 0.156 1.00 92.31 81 VAL A C 1
ATOM 554 O O . VAL A 1 81 ? -0.642 1.509 1.186 1.00 92.31 81 VAL A O 1
ATOM 557 N N . VAL A 1 82 ? -2.373 0.727 -0.016 1.00 95.12 82 VAL A N 1
ATOM 558 C CA . VAL A 1 82 ? -3.402 0.961 0.998 1.00 95.12 82 VAL A CA 1
ATOM 559 C C . VAL A 1 82 ? -3.662 -0.347 1.729 1.00 95.12 82 VAL A C 1
ATOM 561 O O . VAL A 1 82 ? -4.048 -1.339 1.113 1.00 95.12 82 VAL A O 1
ATOM 564 N N . LEU A 1 83 ? -3.447 -0.339 3.043 1.00 95.31 83 LEU A N 1
ATOM 565 C CA . LEU A 1 83 ? -3.739 -1.459 3.930 1.00 95.31 83 LEU A CA 1
ATOM 566 C C . LEU A 1 83 ? -4.895 -1.064 4.844 1.00 95.31 83 LEU A 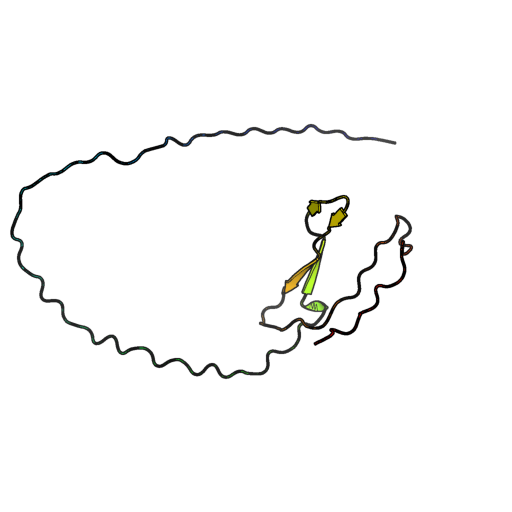C 1
ATOM 568 O O . LEU A 1 83 ? -4.806 -0.073 5.569 1.00 95.31 83 LEU A O 1
ATOM 572 N N . THR A 1 84 ? -5.975 -1.836 4.806 1.00 97.06 84 THR A N 1
ATOM 573 C CA . THR A 1 84 ? -7.190 -1.565 5.582 1.00 97.06 84 THR A CA 1
ATOM 574 C C . THR A 1 84 ? -7.419 -2.693 6.574 1.00 97.06 84 THR A C 1
ATOM 576 O O . THR A 1 84 ? -7.516 -3.850 6.173 1.00 97.06 84 THR A O 1
ATOM 579 N N . ASN A 1 85 ? -7.514 -2.360 7.864 1.00 97.12 85 ASN A N 1
ATOM 580 C CA . ASN A 1 85 ? -7.984 -3.292 8.888 1.00 97.12 85 ASN A CA 1
ATOM 581 C C . ASN A 1 85 ? -9.484 -3.531 8.684 1.00 97.12 85 ASN A C 1
ATOM 583 O O . ASN A 1 85 ? -10.283 -2.618 8.876 1.00 97.12 85 ASN A O 1
ATOM 587 N N . VAL A 1 86 ? -9.840 -4.748 8.277 1.00 98.06 86 VAL A N 1
ATOM 588 C CA . VAL A 1 86 ? -11.229 -5.184 8.053 1.00 98.06 86 VAL A CA 1
ATOM 589 C C . VAL A 1 86 ? -11.757 -6.056 9.194 1.00 98.06 86 VAL A C 1
ATOM 591 O O . VAL A 1 86 ? -12.846 -6.618 9.099 1.00 98.06 86 VAL A O 1
ATOM 594 N N . SER A 1 87 ? -10.990 -6.202 10.275 1.00 96.38 87 SER A N 1
ATOM 595 C CA . SER A 1 87 ? -11.427 -6.930 11.463 1.00 96.38 87 SER A CA 1
ATOM 596 C C . SER A 1 87 ? -12.293 -6.066 12.383 1.00 96.38 87 SER A C 1
ATOM 598 O O . SER A 1 87 ? -12.326 -4.843 12.283 1.00 96.38 87 SER A O 1
ATOM 600 N N . SER A 1 88 ? -12.964 -6.710 13.338 1.00 96.44 88 SER A N 1
ATOM 601 C CA . SER A 1 88 ? -13.744 -6.038 14.382 1.00 96.44 88 SER A CA 1
ATOM 602 C C . SER A 1 88 ? -12.903 -5.522 15.555 1.00 96.44 88 SER A C 1
ATOM 604 O O . SER A 1 88 ? -13.466 -4.974 16.503 1.00 96.44 88 SER A O 1
ATOM 606 N N . ARG A 1 89 ? -11.573 -5.712 15.536 1.00 94.38 89 ARG A N 1
ATOM 607 C CA . ARG A 1 89 ? -10.687 -5.322 16.639 1.00 94.38 89 ARG A CA 1
ATOM 608 C C . ARG A 1 89 ? -9.596 -4.359 16.196 1.00 94.38 89 ARG A C 1
ATOM 610 O O . ARG A 1 89 ? -9.082 -4.420 15.079 1.00 94.38 89 ARG A O 1
ATOM 617 N N . THR A 1 90 ? -9.176 -3.514 17.127 1.00 94.06 90 THR A N 1
ATOM 618 C CA . THR A 1 90 ? -7.948 -2.738 16.971 1.00 94.06 90 THR A CA 1
ATOM 619 C C . THR A 1 90 ? -6.752 -3.688 16.985 1.00 94.06 90 THR A C 1
ATOM 621 O O . THR A 1 90 ? -6.651 -4.577 17.834 1.00 94.06 90 THR A O 1
ATOM 624 N N . CYS A 1 91 ? -5.848 -3.509 16.028 1.00 94.88 91 CYS A N 1
ATOM 625 C CA . CYS A 1 91 ? -4.616 -4.272 15.921 1.00 94.88 91 CYS A CA 1
ATOM 626 C C . CYS A 1 91 ? -3.484 -3.376 15.412 1.00 94.88 91 CYS A C 1
ATOM 628 O O . CYS A 1 91 ? -3.730 -2.351 14.774 1.00 94.88 91 CYS A O 1
ATOM 630 N N . THR A 1 92 ? -2.243 -3.772 15.683 1.00 94.19 92 THR A N 1
ATOM 631 C CA . THR A 1 92 ? -1.054 -3.039 15.233 1.00 94.19 92 THR A CA 1
ATOM 632 C C . THR A 1 92 ? -0.446 -3.718 14.014 1.00 94.19 92 THR A C 1
ATOM 634 O O . THR A 1 92 ? -0.179 -4.922 14.029 1.00 94.19 92 THR A O 1
ATOM 637 N N . LEU A 1 93 ? -0.168 -2.946 12.967 1.00 92.81 93 LEU A N 1
ATOM 638 C CA . LEU A 1 93 ? 0.663 -3.385 11.853 1.00 92.81 93 LEU A CA 1
ATOM 639 C C . LEU A 1 93 ? 2.038 -2.724 11.972 1.00 92.81 93 LEU A C 1
ATOM 641 O O . LEU A 1 93 ? 2.140 -1.504 12.046 1.00 92.81 93 LEU A O 1
ATOM 645 N N . TYR A 1 94 ? 3.091 -3.535 11.996 1.00 89.06 94 TYR A N 1
ATOM 646 C CA . TYR A 1 94 ? 4.474 -3.077 12.099 1.00 89.06 94 TYR A CA 1
ATOM 647 C C . TYR A 1 94 ? 5.387 -3.930 11.218 1.00 89.06 94 TYR A C 1
ATOM 649 O O . TYR A 1 94 ? 5.014 -5.006 10.746 1.00 89.06 94 TYR A O 1
ATOM 657 N N . GLY A 1 95 ? 6.612 -3.454 11.020 1.00 87.31 95 GLY A N 1
ATOM 658 C CA . GLY A 1 95 ? 7.555 -4.032 10.073 1.00 87.31 95 GLY A CA 1
ATOM 659 C C . GLY A 1 95 ? 7.406 -3.370 8.713 1.00 87.31 95 GLY A C 1
ATOM 660 O O . GLY A 1 95 ? 6.930 -2.243 8.612 1.00 87.31 95 GLY A O 1
ATOM 661 N N . TYR A 1 96 ? 7.849 -4.052 7.660 1.00 84.62 96 TYR A N 1
ATOM 662 C CA . TYR A 1 96 ? 7.703 -3.501 6.326 1.00 84.62 96 TYR A CA 1
ATOM 663 C C . TYR A 1 96 ? 7.426 -4.613 5.318 1.00 84.62 96 TYR A C 1
ATOM 665 O O . TYR A 1 96 ? 8.265 -5.519 5.198 1.00 84.62 96 TYR A O 1
ATOM 673 N N . PRO A 1 97 ? 6.263 -4.566 4.646 1.00 84.38 97 PRO A N 1
ATOM 674 C CA . PRO A 1 97 ? 5.857 -5.592 3.702 1.00 84.38 97 PRO A CA 1
ATOM 675 C C . PRO A 1 97 ? 6.809 -5.629 2.505 1.00 84.38 97 PRO A C 1
ATOM 677 O O . PRO A 1 97 ? 7.393 -4.615 2.123 1.00 84.38 97 PRO A O 1
ATOM 680 N N . GLY A 1 98 ? 6.966 -6.815 1.922 1.00 86.62 98 GLY A N 1
ATOM 681 C CA . GLY A 1 98 ? 7.618 -6.955 0.626 1.00 86.62 98 GLY A CA 1
ATOM 682 C C . GLY A 1 98 ? 6.694 -6.454 -0.482 1.00 86.62 98 GLY A C 1
ATOM 683 O O . GLY A 1 98 ? 5.486 -6.674 -0.429 1.00 86.62 98 GLY A O 1
ATOM 684 N N . ALA A 1 99 ? 7.269 -5.799 -1.484 1.00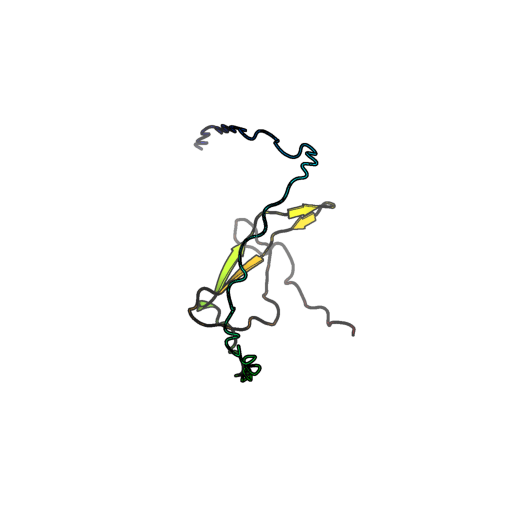 87.94 99 ALA A N 1
ATOM 685 C CA . ALA A 1 99 ? 6.574 -5.391 -2.698 1.00 87.94 99 ALA A CA 1
ATOM 686 C C . ALA A 1 99 ? 7.512 -5.567 -3.894 1.00 87.94 99 ALA A C 1
ATOM 688 O O . ALA A 1 99 ? 8.721 -5.379 -3.766 1.00 87.94 99 ALA A O 1
ATOM 689 N N . ALA A 1 100 ? 6.961 -5.922 -5.050 1.00 89.06 100 ALA A N 1
ATOM 690 C CA . ALA A 1 100 ? 7.708 -6.024 -6.295 1.00 89.06 100 ALA A CA 1
ATOM 691 C C . ALA A 1 100 ? 6.822 -5.582 -7.460 1.00 89.06 100 ALA A C 1
ATOM 693 O O . ALA A 1 100 ? 5.626 -5.874 -7.480 1.00 89.06 100 ALA A O 1
ATOM 694 N N . PHE A 1 101 ? 7.420 -4.899 -8.434 1.00 88.75 101 PHE A N 1
ATOM 695 C CA . PHE A 1 101 ? 6.780 -4.682 -9.724 1.00 88.75 101 PHE A CA 1
ATOM 696 C C . PHE A 1 101 ? 6.928 -5.944 -10.567 1.00 88.75 101 PHE A C 1
ATOM 698 O O . PHE A 1 101 ? 8.016 -6.522 -10.630 1.00 88.75 101 PHE A O 1
ATOM 705 N N . VAL A 1 102 ? 5.836 -6.353 -11.202 1.00 92.75 102 VAL A N 1
ATOM 706 C CA . VAL A 1 102 ? 5.791 -7.514 -12.091 1.00 92.75 102 VAL A CA 1
ATOM 707 C C . VAL A 1 102 ? 5.310 -7.103 -13.477 1.00 92.75 102 VAL A C 1
ATOM 709 O O . VAL A 1 102 ? 4.631 -6.083 -13.619 1.00 92.75 102 VAL A O 1
ATOM 712 N N . ASP A 1 103 ? 5.682 -7.875 -14.490 1.00 93.31 103 ASP A N 1
ATOM 713 C CA . ASP A 1 103 ? 5.180 -7.723 -15.851 1.00 93.31 103 ASP A CA 1
ATOM 714 C C . ASP A 1 103 ? 3.816 -8.413 -16.049 1.00 93.31 103 ASP A C 1
ATOM 716 O O . ASP A 1 103 ? 3.190 -8.905 -15.107 1.00 93.31 103 ASP A O 1
ATOM 720 N N . ALA A 1 104 ? 3.339 -8.447 -17.295 1.00 95.19 104 ALA A N 1
ATOM 721 C CA . ALA A 1 104 ? 2.066 -9.077 -17.641 1.00 95.19 104 ALA A CA 1
ATOM 722 C C . ALA A 1 104 ? 2.069 -10.612 -17.494 1.00 95.19 104 ALA A C 1
ATOM 724 O O . ALA A 1 104 ? 0.997 -11.202 -17.360 1.00 95.19 104 ALA A O 1
ATOM 725 N N . ALA A 1 105 ? 3.239 -11.255 -17.514 1.00 96.62 105 ALA A N 1
ATOM 726 C CA . ALA A 1 105 ? 3.405 -12.682 -17.248 1.00 96.62 105 ALA A CA 1
ATOM 727 C C . ALA A 1 105 ? 3.556 -12.983 -15.741 1.00 96.62 105 ALA A C 1
ATOM 729 O O . ALA A 1 105 ? 3.553 -14.147 -15.342 1.00 96.62 105 ALA A O 1
ATOM 730 N N . GLY A 1 106 ? 3.647 -11.947 -14.898 1.00 93.31 106 GLY A N 1
ATOM 731 C CA . GLY A 1 106 ? 3.872 -12.061 -13.459 1.00 93.31 106 GLY A CA 1
ATOM 732 C C . GLY A 1 106 ? 5.351 -12.148 -13.075 1.00 93.31 106 GLY A C 1
ATOM 733 O O . GLY A 1 106 ? 5.662 -12.409 -11.909 1.00 93.31 106 GLY A O 1
ATOM 734 N N . GLU A 1 107 ? 6.270 -11.924 -14.014 1.00 94.56 107 GLU A N 1
ATOM 735 C CA . GLU A 1 107 ? 7.704 -11.942 -13.750 1.00 94.56 107 GLU A CA 1
ATOM 736 C C . GLU A 1 107 ? 8.152 -10.637 -13.087 1.00 94.56 107 GLU A C 1
ATOM 738 O O . GLU A 1 107 ? 7.739 -9.543 -13.471 1.00 94.56 107 GLU A O 1
ATOM 743 N N . ARG A 1 108 ? 9.004 -10.737 -12.060 1.00 92.75 108 ARG A N 1
ATOM 744 C CA . ARG A 1 108 ? 9.522 -9.566 -11.342 1.00 92.75 108 ARG A CA 1
ATOM 745 C C . ARG A 1 108 ? 10.428 -8.738 -12.250 1.00 92.75 108 ARG A C 1
ATOM 747 O O . ARG A 1 108 ? 11.455 -9.216 -12.714 1.00 92.75 108 ARG A O 1
ATOM 754 N N . LEU A 1 109 ? 10.105 -7.456 -12.388 1.00 90.50 109 LEU A N 1
ATOM 755 C CA . LEU A 1 109 ? 10.851 -6.499 -13.211 1.00 90.50 109 LEU A CA 1
ATOM 756 C C . LEU A 1 109 ? 12.152 -6.002 -12.559 1.00 90.50 109 LEU A C 1
ATOM 758 O O . LEU A 1 109 ? 12.965 -5.345 -13.205 1.00 90.50 109 LEU A O 1
ATOM 762 N N . GLY A 1 110 ? 12.355 -6.272 -11.270 1.00 87.19 110 GLY A N 1
ATOM 763 C CA . GLY A 1 110 ? 13.504 -5.786 -10.516 1.00 87.19 110 GLY A CA 1
ATOM 764 C C . GLY A 1 110 ? 13.949 -6.758 -9.434 1.00 87.19 110 GLY A C 1
ATOM 765 O O . GLY A 1 110 ? 13.280 -7.745 -9.133 1.00 87.19 110 GLY A O 1
ATOM 766 N N . ARG A 1 111 ? 15.104 -6.458 -8.834 1.00 86.31 111 ARG A N 1
ATOM 767 C CA . ARG A 1 111 ? 15.593 -7.194 -7.663 1.00 86.31 111 ARG A CA 1
ATOM 768 C C . ARG A 1 111 ? 14.663 -6.965 -6.479 1.00 86.31 111 ARG A C 1
ATOM 770 O O . ARG A 1 111 ? 14.096 -5.882 -6.339 1.00 86.31 111 ARG A O 1
ATOM 777 N N . ASP A 1 112 ? 14.595 -7.952 -5.595 1.00 81.62 112 ASP A N 1
ATOM 778 C CA . ASP A 1 112 ? 13.844 -7.806 -4.355 1.00 81.62 112 ASP A CA 1
ATOM 779 C C . ASP A 1 112 ? 14.373 -6.606 -3.552 1.00 81.62 112 ASP A C 1
ATOM 781 O O . ASP A 1 112 ? 15.592 -6.492 -3.339 1.00 81.62 112 ASP A O 1
ATOM 785 N N . PRO A 1 113 ? 13.487 -5.697 -3.107 1.00 78.75 113 PRO A N 1
ATOM 786 C CA . PRO A 1 113 ? 13.901 -4.551 -2.321 1.00 78.75 113 PRO A CA 1
ATOM 787 C C . PRO A 1 113 ? 14.522 -5.024 -1.007 1.00 78.75 113 PRO A C 1
ATOM 789 O O . PRO A 1 113 ? 13.931 -5.794 -0.247 1.00 78.75 113 PRO A O 1
ATOM 792 N N . LYS A 1 114 ? 15.736 -4.545 -0.732 1.00 82.56 114 LYS A N 1
ATOM 793 C CA . LYS A 1 114 ? 16.454 -4.828 0.512 1.00 82.56 114 LYS A CA 1
ATOM 794 C C . LYS A 1 114 ? 16.303 -3.659 1.470 1.00 82.56 114 LYS A C 1
ATOM 796 O O . LYS A 1 114 ? 16.343 -2.503 1.058 1.00 82.56 114 LYS A O 1
ATOM 801 N N . ARG A 1 115 ? 16.162 -3.965 2.762 1.00 79.75 115 ARG A N 1
ATOM 802 C CA . ARG A 1 115 ? 16.230 -2.934 3.799 1.00 79.75 115 ARG A CA 1
ATOM 803 C C . ARG A 1 115 ? 17.656 -2.418 3.897 1.00 79.75 115 ARG A C 1
ATOM 805 O O . ARG A 1 115 ? 18.585 -3.209 4.049 1.00 79.75 115 ARG A O 1
ATOM 812 N N . THR A 1 116 ? 17.796 -1.104 3.920 1.00 78.25 116 THR A N 1
ATOM 813 C CA . THR A 1 116 ? 18.971 -0.462 4.502 1.00 78.25 116 THR A CA 1
ATOM 814 C C . THR A 1 116 ? 18.718 -0.324 6.007 1.00 78.25 116 THR A C 1
ATOM 816 O O . THR A 1 116 ? 17.601 0.044 6.387 1.00 78.25 116 THR A O 1
ATOM 819 N N . PRO A 1 117 ? 19.682 -0.645 6.887 1.00 78.62 117 PRO A N 1
ATOM 820 C CA . PRO A 1 117 ? 19.548 -0.353 8.310 1.00 78.62 117 PRO A CA 1
ATOM 821 C C . PRO A 1 117 ? 19.305 1.145 8.510 1.00 78.62 117 PRO A C 1
ATOM 823 O O . PRO A 1 117 ? 19.916 1.962 7.822 1.00 78.62 117 PRO A O 1
ATOM 826 N N . ALA A 1 118 ? 18.432 1.510 9.448 1.00 72.81 118 ALA A N 1
ATOM 827 C CA . ALA A 1 118 ? 18.302 2.906 9.839 1.00 72.81 118 ALA A CA 1
ATOM 828 C C . ALA A 1 118 ? 19.606 3.336 10.527 1.00 72.81 118 ALA A C 1
ATOM 830 O O . ALA A 1 118 ? 19.959 2.795 11.576 1.00 72.81 118 ALA A O 1
ATOM 831 N N . THR A 1 119 ? 20.336 4.276 9.931 1.00 66.31 119 THR A N 1
ATOM 832 C CA . THR A 1 119 ? 21.370 5.025 10.651 1.00 66.31 119 THR A CA 1
ATOM 833 C C . THR A 1 119 ? 20.658 5.913 11.662 1.00 66.31 119 THR A C 1
ATOM 835 O O . THR A 1 119 ? 19.751 6.656 11.287 1.00 66.31 119 THR A O 1
ATOM 838 N N . ARG A 1 120 ? 21.008 5.751 12.936 1.00 51.44 120 ARG A N 1
ATOM 839 C CA . ARG A 1 120 ? 20.440 6.514 14.047 1.00 51.44 120 ARG A CA 1
ATOM 840 C C . ARG A 1 120 ? 21.050 7.905 14.122 1.00 51.44 120 ARG A C 1
ATOM 842 O O . ARG A 1 120 ? 22.257 8.009 13.814 1.00 51.44 120 ARG A O 1
#

Radius of gyration: 29.55 Å; chains: 1; bounding box: 56×63×71 Å

Sequence (120 aa):
MAYGSRRVGATVVFLGALVSCGTGSGTAGATAPEPSARTADAGTPAPGRLTDSPVSRCRTAELTAAVGRMDPGAGQRNFPVVLTNVSSRTCTLYGYPGAAFVDAAGERLGRDPKRTPATR

pLDDT: mean 73.59, std 19.89, range [39.75, 98.06]

Secondary structure (DSSP, 8-state):
--------------------------------PPP-------PPPP--------PPBPPGGGEEEEE---EEETTEEE--EEEEE-SSS--B--S------B-TTS-BSSPPPPPPP---

Organism: NCBI:txid3074435